Protein AF-A0A8E2DVJ4-F1 (afdb_monomer)

Organism: NCBI:txid1314670

Sequence (107 aa):
TIKELQQAVKALKAQLTIQTRESTVKIVLPEKFNSTKGKLRHFLTSIEMYLRINTRAFPTPQDN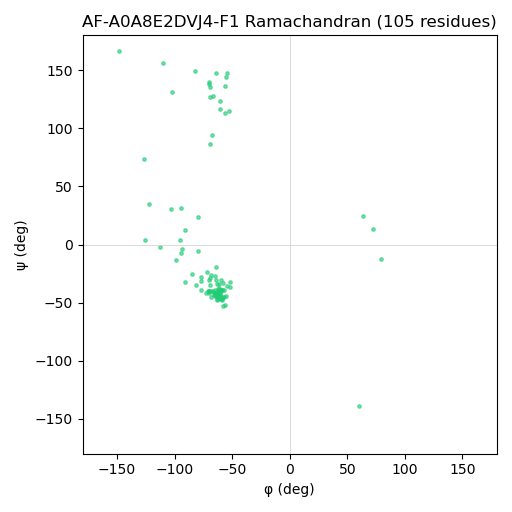IMAASMYLKGDTLKWMQPYLRDYLNNHEDGSMRPETDVIFKSY

Solvent-accessible surface area (backbone atoms only — not comparable to full-atom values): 6405 Å² total; per-residue (Å²): 108,78,67,57,56,55,50,50,54,52,51,52,53,52,52,54,56,56,66,69,62,61,79,80,72,82,73,80,76,63,73,70,42,56,78,55,83,91,45,59,67,60,46,52,54,42,44,53,53,52,50,67,74,39,36,91,82,35,79,43,74,55,44,44,54,54,57,54,51,73,34,41,32,66,66,53,29,64,67,48,45,64,44,53,52,38,45,76,74,22,63,88,79,68,70,45,53,71,73,38,44,57,71,68,62,75,120

Radius of gyration: 20.28 Å; Cα contacts (8 Å, |Δi|>4): 64; chains: 1; bounding box: 37×40×58 Å

pLDDT: mean 88.54, std 10.91, range [52.12, 97.0]

Secondary structure (DSSP, 8-state):
-HHHHHHHHHHHHHHHHHHTT-----PPPPPPBS--TT-HHHHHHHHHHHHHHTTTT--SHHHHHHHHHTTB-HHHHHHHHHHHHHHHHHTTTT---HHHHHHHH--

Mean predicted aligned error: 9.22 Å

InterPro domains:
  IPR032549 RTL1/3-8/LDOC, capsid-like domain [PF16297] (6-86)

Structure (mmCIF, N/CA/C/O backbone):
data_AF-A0A8E2DVJ4-F1
#
_entry.id   AF-A0A8E2DVJ4-F1
#
loop_
_atom_site.group_PDB
_atom_site.id
_atom_site.type_symbol
_atom_site.label_atom_id
_atom_site.label_alt_id
_atom_site.label_comp_id
_atom_site.label_asym_id
_atom_site.label_entity_id
_atom_site.label_seq_id
_atom_site.pdbx_PDB_ins_code
_atom_site.Cartn_x
_atom_site.Cartn_y
_atom_site.Cartn_z
_atom_site.occupancy
_atom_site.B_iso_or_equiv
_atom_site.auth_seq_id
_atom_site.auth_comp_id
_atom_site.auth_asym_id
_atom_site.auth_atom_id
_atom_site.pdbx_PDB_model_num
ATOM 1 N N . THR A 1 1 ? -6.648 26.496 40.969 1.00 79.75 1 THR A N 1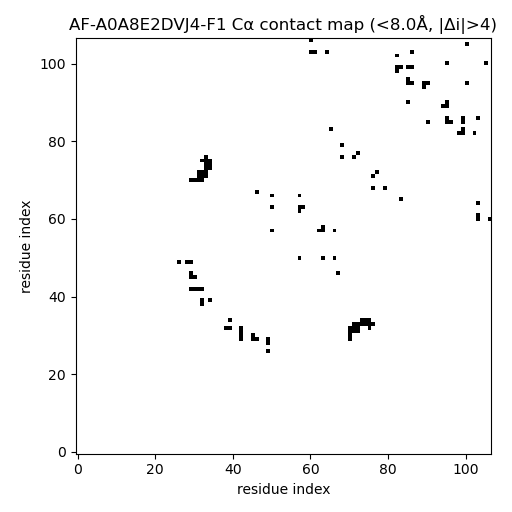
ATOM 2 C CA . THR A 1 1 ? -6.330 25.639 42.145 1.00 79.75 1 THR A CA 1
ATOM 3 C C . THR A 1 1 ? -6.108 24.197 41.704 1.00 79.75 1 THR A C 1
ATOM 5 O O . THR A 1 1 ? -6.565 23.823 40.633 1.00 79.75 1 THR A O 1
ATOM 8 N N . ILE A 1 2 ? -5.428 23.354 42.500 1.00 88.50 2 ILE A N 1
ATOM 9 C CA . ILE A 1 2 ? -5.173 21.929 42.158 1.00 88.50 2 ILE A CA 1
ATOM 10 C C . ILE A 1 2 ? -6.469 21.177 41.781 1.00 88.50 2 ILE A C 1
ATOM 12 O O . ILE A 1 2 ? -6.453 20.315 40.904 1.00 88.50 2 ILE A O 1
ATOM 16 N N . LYS A 1 3 ? -7.608 21.556 42.377 1.00 89.19 3 LYS A N 1
ATOM 17 C CA . LYS A 1 3 ? -8.932 20.998 42.061 1.00 89.19 3 LYS A CA 1
ATOM 18 C C . LYS A 1 3 ? -9.358 21.202 40.604 1.00 89.19 3 LYS A C 1
ATOM 20 O O . LYS A 1 3 ? -9.877 20.272 39.996 1.00 89.19 3 LYS A O 1
ATOM 25 N N . GLU A 1 4 ? -9.118 22.380 40.034 1.00 89.81 4 GLU A N 1
ATOM 26 C CA . GLU A 1 4 ? -9.490 22.682 38.642 1.00 89.81 4 GLU A CA 1
ATOM 27 C C . GLU A 1 4 ? -8.679 21.833 37.658 1.00 89.81 4 GLU A C 1
ATOM 29 O O . GLU A 1 4 ? -9.232 21.277 36.711 1.00 89.81 4 GLU A O 1
ATOM 34 N N . LEU A 1 5 ? -7.385 21.642 37.936 1.00 90.56 5 LEU A N 1
ATOM 35 C CA . LEU A 1 5 ? -6.511 20.776 37.139 1.00 90.56 5 LEU A CA 1
ATOM 36 C C . LEU A 1 5 ? -6.957 19.310 37.195 1.00 90.56 5 LEU A C 1
ATOM 38 O O . LEU A 1 5 ? -7.033 18.641 36.164 1.00 90.56 5 LEU A O 1
ATOM 42 N N . GLN A 1 6 ? -7.312 18.809 38.380 1.00 93.00 6 GLN A N 1
ATOM 43 C CA . GLN A 1 6 ? -7.833 17.447 38.535 1.00 93.00 6 GLN A CA 1
ATOM 44 C C . GLN A 1 6 ? -9.150 17.247 37.773 1.00 93.00 6 GLN A C 1
ATOM 46 O O . GLN A 1 6 ? -9.369 16.194 37.167 1.00 93.00 6 GLN A O 1
ATOM 51 N N . GLN A 1 7 ? -10.013 18.263 37.765 1.00 94.00 7 GLN A N 1
ATOM 52 C CA . GLN A 1 7 ? -11.285 18.224 37.053 1.00 94.00 7 GLN A CA 1
ATOM 53 C C . GLN A 1 7 ? -11.091 18.253 35.531 1.00 94.00 7 GLN A C 1
ATOM 55 O O . GLN A 1 7 ? -11.721 17.459 34.829 1.00 94.00 7 GLN A O 1
ATOM 60 N N . ALA A 1 8 ? -10.165 19.076 35.033 1.00 91.31 8 ALA A N 1
ATOM 61 C CA . ALA A 1 8 ? -9.803 19.120 33.618 1.00 91.31 8 ALA A CA 1
ATOM 62 C C . ALA A 1 8 ? -9.261 17.767 33.124 1.00 91.31 8 ALA A C 1
ATOM 64 O O . ALA A 1 8 ? -9.731 17.242 32.115 1.00 91.31 8 ALA A O 1
ATOM 65 N N . VAL A 1 9 ? -8.348 17.137 33.876 1.00 94.06 9 VAL A N 1
ATOM 66 C CA . VAL A 1 9 ? -7.802 15.811 33.528 1.00 94.06 9 VAL A CA 1
ATOM 67 C C . VAL A 1 9 ? -8.898 14.742 33.493 1.00 94.06 9 VAL A C 1
ATOM 69 O O . VAL A 1 9 ? -8.910 13.892 32.602 1.00 94.06 9 VAL A O 1
ATOM 72 N N . LYS A 1 10 ? -9.843 14.770 34.440 1.0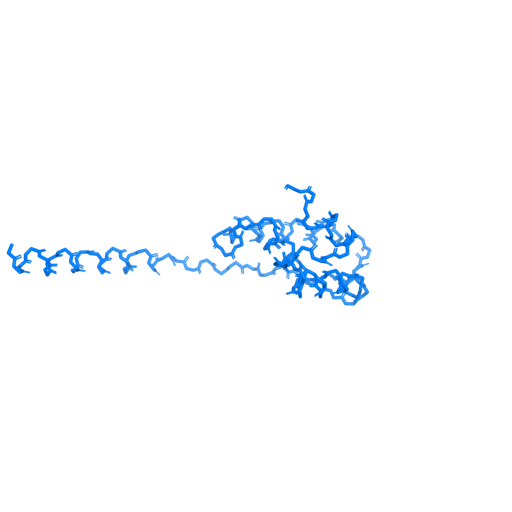0 92.81 10 LYS A N 1
ATOM 73 C CA . LYS A 1 10 ? -10.964 13.819 34.472 1.00 92.81 10 LYS A CA 1
ATOM 74 C C . LYS A 1 10 ? -11.893 13.994 33.266 1.00 92.81 10 LYS A C 1
ATOM 76 O O . LYS A 1 10 ? -12.304 12.996 32.676 1.00 92.81 10 LYS A O 1
ATOM 81 N N . ALA A 1 11 ? -12.189 15.237 32.885 1.00 89.38 11 ALA A N 1
ATOM 82 C CA . ALA A 1 11 ? -13.008 15.545 31.714 1.00 89.38 11 ALA A CA 1
ATOM 83 C C . ALA A 1 11 ? -12.333 15.095 30.407 1.00 89.38 11 ALA A C 1
ATOM 85 O O . ALA A 1 11 ? -12.970 14.435 29.587 1.00 89.38 11 ALA A O 1
ATOM 86 N N . LEU A 1 12 ? -11.030 15.352 30.260 1.00 88.75 12 LEU A N 1
ATOM 87 C CA . LEU A 1 12 ? -10.227 14.899 29.118 1.00 88.75 12 LEU A CA 1
ATOM 88 C C . LEU A 1 12 ? -10.218 13.371 28.989 1.00 88.75 12 LEU A C 1
ATOM 90 O O . LEU A 1 12 ? -10.459 12.835 27.909 1.00 88.75 12 LEU A O 1
ATOM 94 N N . LYS A 1 13 ? -10.018 12.647 30.098 1.00 87.69 13 LYS A N 1
ATOM 95 C CA . LYS A 1 13 ? -10.078 11.174 30.104 1.00 87.69 13 LYS A CA 1
ATOM 96 C C . LYS A 1 13 ? -11.456 10.645 29.700 1.00 87.69 13 LYS A C 1
ATOM 98 O O . LYS A 1 13 ? -11.541 9.662 28.964 1.00 87.69 13 LYS A O 1
ATOM 103 N N . ALA A 1 14 ? -12.532 11.289 30.152 1.00 83.75 14 ALA A N 1
ATOM 104 C CA . ALA A 1 14 ? -13.891 10.914 29.770 1.00 83.75 14 ALA A CA 1
ATOM 105 C C . ALA A 1 14 ? -14.149 11.149 28.271 1.00 83.75 14 ALA A C 1
ATOM 107 O O . ALA A 1 14 ? -14.700 10.273 27.609 1.00 83.75 14 ALA A O 1
ATOM 108 N N . GLN A 1 15 ? -13.682 12.271 27.714 1.00 79.19 15 GLN A N 1
ATOM 109 C CA . GLN A 1 15 ? -13.773 12.559 26.277 1.00 79.19 15 GLN A CA 1
ATOM 110 C C . GLN A 1 15 ? -12.978 11.556 25.427 1.00 79.19 15 GLN A C 1
ATOM 112 O O . GLN A 1 15 ? -13.510 11.039 24.446 1.00 79.19 15 GLN A O 1
ATOM 117 N N . LEU A 1 16 ? -11.760 11.195 25.845 1.00 74.44 16 LEU A N 1
ATOM 118 C CA . LEU A 1 16 ? -10.950 10.147 25.202 1.00 74.44 16 LEU A CA 1
ATOM 119 C C . LEU A 1 16 ? -11.638 8.771 25.240 1.00 74.44 16 LEU A C 1
ATOM 121 O O . LEU A 1 16 ? -11.591 8.007 24.276 1.00 74.44 16 LEU A O 1
ATOM 125 N N . THR A 1 17 ? -12.322 8.452 26.340 1.00 68.69 17 THR A N 1
ATOM 126 C CA . THR A 1 17 ? -13.061 7.184 26.482 1.00 68.69 17 THR A CA 1
ATOM 127 C C . THR A 1 17 ? -14.302 7.139 25.583 1.00 68.69 17 THR A C 1
ATOM 129 O O . THR A 1 17 ? -14.699 6.075 25.123 1.00 68.69 17 THR A O 1
ATOM 132 N N . ILE A 1 18 ? -14.927 8.287 25.313 1.00 63.44 18 ILE A N 1
ATOM 133 C CA . ILE A 1 18 ? -16.077 8.383 24.406 1.00 63.44 18 ILE A CA 1
ATOM 134 C C . ILE A 1 18 ? -15.614 8.327 22.942 1.00 63.44 18 ILE A C 1
ATOM 136 O O . ILE A 1 18 ? -16.234 7.621 22.154 1.00 63.44 18 ILE A O 1
ATOM 140 N N . GLN A 1 19 ? -14.491 8.968 22.592 1.00 59.19 19 GLN A N 1
ATOM 141 C CA . GLN A 1 19 ? -13.877 8.840 21.259 1.00 59.19 19 GLN A CA 1
ATOM 142 C C . GLN A 1 19 ? -13.447 7.406 20.929 1.00 59.19 19 GLN A C 1
ATOM 144 O O . GLN A 1 19 ? -13.539 6.985 19.783 1.00 59.19 19 GLN A O 1
ATOM 149 N N . THR A 1 20 ? -13.006 6.628 21.918 1.00 55.75 20 THR A N 1
ATOM 150 C CA . THR A 1 20 ? -12.583 5.232 21.700 1.00 55.75 20 THR A CA 1
ATOM 151 C C . THR A 1 20 ? -13.747 4.240 21.598 1.00 55.75 20 THR A C 1
ATOM 153 O O . THR A 1 20 ? -13.525 3.079 21.262 1.00 55.75 20 THR A O 1
ATOM 156 N N . ARG A 1 21 ? -14.994 4.677 21.830 1.00 52.56 21 ARG A N 1
ATOM 157 C CA . ARG A 1 21 ? -16.218 3.874 21.645 1.00 52.56 21 ARG A CA 1
ATOM 158 C C . ARG A 1 21 ? -16.868 4.082 20.274 1.00 52.56 21 ARG A C 1
ATOM 160 O O . ARG A 1 21 ? -18.086 3.972 20.149 1.00 52.56 21 ARG A O 1
ATOM 167 N N . GLU A 1 22 ? -16.083 4.365 19.238 1.00 56.62 22 GLU A N 1
ATOM 168 C CA . GLU A 1 22 ? -16.555 4.164 17.868 1.00 56.62 22 GLU A CA 1
ATOM 169 C C . GLU A 1 22 ? -16.871 2.667 17.707 1.00 56.62 22 GLU A C 1
ATOM 171 O O . GLU A 1 22 ? -16.010 1.804 17.886 1.00 56.62 22 GLU A O 1
ATOM 176 N N . SER A 1 23 ? -18.142 2.344 17.459 1.00 52.12 23 SER A N 1
ATOM 177 C CA . SER A 1 23 ? -18.578 0.988 17.147 1.00 52.12 23 SER A CA 1
ATOM 178 C C . SER A 1 23 ? -17.728 0.468 15.993 1.00 52.12 23 SER A C 1
ATOM 180 O O . SER A 1 23 ? -17.770 1.004 14.887 1.00 52.12 23 SER A O 1
ATOM 182 N N . THR A 1 24 ? -16.929 -0.567 16.252 1.00 57.66 24 THR A N 1
ATOM 183 C CA . THR A 1 24 ? -16.079 -1.183 15.236 1.00 57.66 24 THR A CA 1
ATOM 184 C C . THR A 1 24 ? -16.969 -1.911 14.237 1.00 57.66 24 THR A C 1
ATOM 186 O O . THR A 1 24 ? -17.271 -3.098 14.361 1.00 57.66 24 THR A O 1
ATOM 189 N N . VAL A 1 25 ? -17.438 -1.177 13.229 1.00 63.31 25 VAL A N 1
ATOM 190 C CA . VAL A 1 25 ? -17.999 -1.776 12.025 1.00 63.31 25 VAL A CA 1
ATOM 191 C C . VAL A 1 25 ? -16.907 -2.688 11.478 1.00 63.31 25 VAL A C 1
ATOM 193 O O . VAL A 1 25 ? -15.831 -2.224 11.105 1.00 63.31 25 VAL A O 1
ATOM 196 N N . LYS A 1 26 ? -17.145 -4.003 11.496 1.00 65.75 26 LYS A N 1
ATOM 197 C CA . LYS A 1 26 ? -16.225 -4.972 10.899 1.00 65.75 26 LYS A CA 1
ATOM 198 C C . LYS A 1 26 ? -16.245 -4.760 9.392 1.00 65.75 26 LYS A C 1
ATOM 200 O O . LYS A 1 26 ? -17.118 -5.273 8.698 1.00 65.75 26 LYS A O 1
ATOM 205 N N . ILE A 1 27 ? -15.302 -3.968 8.902 1.00 72.56 27 ILE A N 1
ATOM 206 C CA . ILE A 1 27 ? -15.101 -3.761 7.473 1.00 72.56 27 ILE A CA 1
ATOM 207 C C . ILE A 1 27 ? -14.563 -5.071 6.901 1.00 72.56 27 ILE A C 1
ATOM 209 O O . ILE A 1 27 ? -13.589 -5.631 7.406 1.00 72.56 27 ILE A O 1
ATOM 213 N N . VAL A 1 28 ? -15.221 -5.578 5.861 1.00 79.62 28 VAL A N 1
ATOM 214 C CA . VAL A 1 28 ? -14.751 -6.762 5.142 1.00 79.62 28 VAL A CA 1
ATOM 215 C C . VAL A 1 28 ? -13.449 -6.404 4.431 1.00 79.62 28 VAL A C 1
ATOM 217 O O . VAL A 1 28 ? -13.381 -5.408 3.711 1.00 79.62 28 VAL A O 1
ATOM 220 N N . LEU A 1 29 ? -12.413 -7.213 4.646 1.00 87.69 29 LEU A N 1
ATOM 221 C CA . LEU A 1 29 ? -11.127 -7.027 3.984 1.00 87.69 29 LEU A CA 1
ATOM 222 C C . LEU A 1 29 ? -11.243 -7.360 2.483 1.00 87.69 29 LEU A C 1
ATOM 224 O O . LEU A 1 29 ? -11.898 -8.348 2.136 1.00 87.69 29 LEU A O 1
ATOM 228 N N . PRO A 1 30 ? -10.592 -6.585 1.597 1.00 91.12 30 PRO A N 1
ATOM 229 C CA . PRO A 1 30 ? -10.510 -6.887 0.170 1.00 91.12 30 PRO A CA 1
ATOM 230 C C . PRO A 1 30 ? -9.951 -8.286 -0.137 1.00 91.12 30 PRO A C 1
ATOM 232 O O . PRO A 1 30 ? -9.072 -8.803 0.560 1.00 91.12 30 PRO A O 1
ATOM 235 N N . GLU A 1 31 ? -10.421 -8.895 -1.230 1.00 91.75 31 GLU A N 1
ATOM 236 C CA . GLU A 1 31 ? -9.859 -10.153 -1.735 1.00 91.75 31 GLU A CA 1
ATOM 237 C C . GLU A 1 31 ? -8.457 -9.910 -2.321 1.00 91.75 31 GLU A C 1
ATOM 239 O O . GLU A 1 31 ? -8.227 -8.946 -3.052 1.00 91.75 31 GLU A O 1
ATOM 244 N N . LYS A 1 32 ? -7.508 -10.819 -2.053 1.00 94.25 32 LYS A N 1
ATOM 245 C CA . LYS A 1 32 ? -6.170 -10.736 -2.655 1.00 94.25 32 LYS A CA 1
ATOM 246 C C . LYS A 1 32 ? -6.196 -11.014 -4.162 1.00 94.25 32 LYS A C 1
ATOM 248 O O . LYS 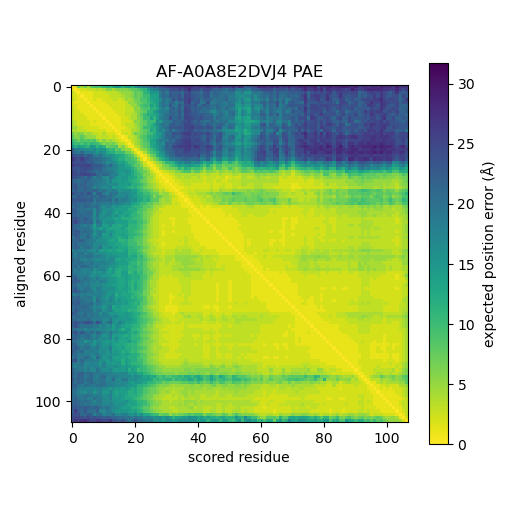A 1 32 ? -6.724 -12.044 -4.589 1.00 94.25 32 LYS A O 1
ATOM 253 N N . PHE A 1 33 ? -5.493 -10.202 -4.947 1.00 95.00 33 PHE A N 1
ATOM 254 C CA . PHE A 1 33 ? -5.440 -10.265 -6.409 1.00 95.00 33 PHE A CA 1
ATOM 255 C C . PHE A 1 33 ? -4.154 -10.914 -6.950 1.00 95.00 33 PHE A C 1
ATOM 257 O O . PHE A 1 33 ? -3.052 -10.563 -6.546 1.00 95.00 33 PHE A O 1
ATOM 264 N N . ASN A 1 34 ? -4.303 -11.869 -7.876 1.00 92.25 34 ASN A N 1
ATOM 265 C CA . ASN A 1 34 ? -3.230 -12.622 -8.558 1.00 92.25 34 ASN A CA 1
ATOM 266 C C . ASN A 1 34 ? -3.282 -12.486 -10.093 1.00 92.25 34 ASN A C 1
ATOM 268 O O . ASN A 1 34 ? -3.056 -13.471 -10.794 1.00 92.25 34 ASN A O 1
ATOM 272 N N . SER A 1 35 ? -3.669 -11.332 -10.639 1.00 88.94 35 SER A N 1
ATOM 273 C CA . SER A 1 35 ? -3.857 -11.168 -12.094 1.00 88.94 35 SER A CA 1
ATOM 274 C C . SER A 1 35 ? -4.967 -12.042 -12.709 1.00 88.94 35 SER A C 1
ATOM 276 O O . SER A 1 35 ? -4.952 -12.309 -13.911 1.00 88.94 35 SER A O 1
ATOM 278 N N . THR A 1 36 ? -5.966 -12.478 -11.927 1.00 90.88 36 THR A N 1
ATOM 279 C CA . THR A 1 36 ? -7.108 -13.229 -12.484 1.00 90.88 36 THR A CA 1
ATOM 280 C C . THR A 1 36 ? -7.859 -12.377 -13.515 1.00 90.88 36 THR A C 1
ATOM 282 O O . THR A 1 36 ? -8.348 -11.284 -13.202 1.00 90.88 36 THR A O 1
ATOM 285 N N . LYS A 1 37 ? -7.986 -12.893 -14.746 1.00 87.44 37 LYS A N 1
ATOM 286 C CA . LYS A 1 37 ? -8.704 -12.229 -15.847 1.00 87.44 37 LYS A CA 1
ATOM 287 C C . LYS A 1 37 ? -10.147 -11.909 -15.440 1.00 87.44 37 LYS A C 1
ATOM 289 O O . LYS A 1 37 ? -10.819 -12.720 -14.812 1.00 87.44 37 LYS A O 1
ATOM 294 N N . GLY A 1 38 ? -10.610 -10.706 -15.776 1.00 92.06 38 GLY A N 1
ATOM 295 C CA . GLY A 1 38 ? -11.962 -10.229 -15.456 1.00 92.06 38 GLY A CA 1
ATOM 296 C C . GLY A 1 38 ? -12.171 -9.733 -14.018 1.00 92.06 38 GLY A C 1
ATOM 297 O O . GLY A 1 38 ? -13.158 -9.050 -13.767 1.00 92.06 38 GLY A O 1
ATOM 298 N N . LYS A 1 39 ? -11.243 -9.986 -13.080 1.00 92.62 39 LYS A N 1
ATOM 299 C CA . LYS A 1 39 ? -11.391 -9.570 -11.670 1.00 92.62 39 LYS A CA 1
ATOM 300 C C . LYS A 1 39 ? -10.736 -8.230 -11.310 1.00 92.62 39 LYS A C 1
ATOM 302 O O . LYS A 1 39 ? -10.957 -7.736 -10.209 1.00 92.62 39 LYS A O 1
ATOM 307 N N . LEU A 1 40 ? -9.965 -7.619 -12.215 1.00 93.00 40 LEU A N 1
ATOM 308 C CA . LEU A 1 40 ? -9.197 -6.400 -11.914 1.00 93.00 40 LEU A CA 1
ATOM 309 C C . LEU A 1 40 ? -10.083 -5.235 -11.448 1.00 93.00 40 LEU A C 1
ATOM 311 O O . LEU A 1 40 ? -9.793 -4.615 -10.432 1.00 93.00 40 LEU A O 1
ATOM 315 N N . ARG A 1 41 ? -11.186 -4.958 -12.156 1.00 94.56 41 ARG A N 1
ATOM 316 C CA . ARG A 1 41 ? -12.097 -3.859 -11.795 1.00 94.56 41 ARG A CA 1
ATOM 317 C C . ARG A 1 41 ? -12.692 -4.060 -10.401 1.00 94.56 41 ARG A C 1
ATOM 319 O O . ARG A 1 41 ? -12.694 -3.133 -9.605 1.00 94.56 41 ARG A O 1
ATOM 326 N N . HIS A 1 42 ? -13.149 -5.278 -10.110 1.00 93.94 42 HIS A N 1
ATOM 327 C CA . HIS A 1 42 ? -13.689 -5.634 -8.799 1.00 93.94 42 HIS A CA 1
ATOM 328 C C . HIS A 1 42 ? -12.653 -5.425 -7.687 1.00 93.94 42 HIS A C 1
ATOM 330 O O . HIS A 1 42 ? -12.956 -4.796 -6.675 1.00 93.94 42 HIS A O 1
ATOM 336 N N . PHE A 1 43 ? -11.419 -5.888 -7.909 1.00 94.25 43 PHE A N 1
ATOM 337 C CA . PHE A 1 43 ? -10.313 -5.682 -6.979 1.00 94.25 43 PHE A CA 1
ATOM 338 C C . PHE A 1 43 ? -10.077 -4.192 -6.694 1.00 94.25 43 PHE A C 1
ATOM 340 O O . PHE A 1 43 ? -10.111 -3.789 -5.533 1.00 94.25 43 PHE A O 1
ATOM 347 N N . LEU A 1 44 ? -9.926 -3.363 -7.733 1.00 94.75 44 LEU A N 1
ATOM 348 C CA . LEU A 1 44 ? -9.673 -1.927 -7.573 1.00 94.75 44 LEU A CA 1
ATOM 349 C C . LEU A 1 44 ? -10.793 -1.222 -6.799 1.00 94.75 44 LEU A C 1
ATOM 351 O O . LEU A 1 44 ? -10.504 -0.487 -5.859 1.00 94.75 44 LEU A O 1
ATOM 355 N N . THR A 1 45 ? -12.061 -1.504 -7.120 1.00 95.50 45 THR A N 1
ATOM 356 C CA . THR A 1 45 ? -13.205 -0.942 -6.383 1.00 95.50 45 THR A CA 1
ATOM 357 C C . THR A 1 45 ? -13.187 -1.351 -4.909 1.00 95.50 45 THR A C 1
ATOM 359 O O . THR A 1 45 ? -13.422 -0.517 -4.036 1.00 95.50 45 THR A O 1
ATOM 362 N N . SER A 1 46 ? -12.876 -2.616 -4.608 1.00 94.38 46 SER A N 1
ATOM 363 C CA . SER A 1 46 ? -12.817 -3.093 -3.221 1.00 94.38 46 SER A CA 1
ATOM 364 C C . SER A 1 46 ? -11.699 -2.424 -2.412 1.00 94.38 46 SER A C 1
ATOM 366 O O . SER A 1 46 ? -11.914 -2.049 -1.259 1.00 94.38 46 SER A O 1
ATOM 368 N N . ILE A 1 47 ? -10.530 -2.208 -3.026 1.00 95.50 47 ILE A N 1
ATOM 369 C CA . ILE A 1 47 ? -9.398 -1.520 -2.398 1.00 95.50 47 ILE A CA 1
ATOM 370 C C . ILE A 1 47 ? -9.724 -0.047 -2.178 1.00 95.50 47 ILE A C 1
ATOM 372 O O . ILE A 1 47 ? -9.515 0.460 -1.081 1.00 95.50 47 ILE A O 1
ATOM 376 N N . GLU A 1 48 ? -10.293 0.632 -3.173 1.00 94.38 48 GLU A N 1
ATOM 377 C CA . GLU A 1 48 ? -10.679 2.037 -3.051 1.00 94.38 48 GLU A CA 1
ATOM 378 C C . GLU A 1 48 ? -11.669 2.256 -1.899 1.00 94.38 48 GLU A C 1
ATOM 380 O O . GLU A 1 48 ? -11.481 3.159 -1.082 1.00 94.38 48 GLU A O 1
ATOM 385 N N . MET A 1 49 ? -12.692 1.403 -1.783 1.00 93.44 49 MET A N 1
ATOM 386 C CA . MET A 1 49 ? -13.626 1.452 -0.657 1.00 93.44 49 MET A CA 1
ATOM 387 C C . MET A 1 49 ? -12.913 1.236 0.679 1.00 93.44 49 MET A C 1
ATOM 389 O O . MET A 1 49 ? -13.134 1.996 1.621 1.00 93.44 49 MET A O 1
ATOM 393 N N . TYR A 1 50 ? -12.043 0.227 0.763 1.00 93.06 50 TYR A N 1
ATOM 394 C CA . TYR A 1 50 ? -11.291 -0.064 1.979 1.00 93.06 50 TYR A CA 1
ATOM 395 C C . TYR A 1 50 ? -10.426 1.127 2.415 1.00 93.06 50 TYR A C 1
ATOM 397 O O . TYR A 1 50 ? -10.481 1.521 3.579 1.00 93.06 50 TYR A O 1
ATOM 405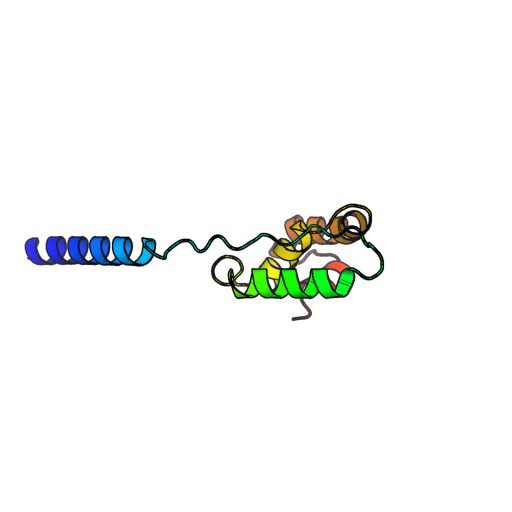 N N . LEU A 1 51 ? -9.686 1.747 1.494 1.00 92.81 51 LEU A N 1
ATOM 406 C CA . LEU A 1 51 ? -8.836 2.902 1.793 1.00 92.81 51 LEU A CA 1
ATOM 407 C C . LEU A 1 51 ? -9.660 4.121 2.230 1.00 92.81 51 LEU A C 1
ATOM 409 O O . LEU A 1 51 ? -9.322 4.764 3.220 1.00 92.81 51 LEU A O 1
ATOM 413 N N . ARG A 1 52 ? -10.792 4.394 1.565 1.00 91.31 52 ARG A N 1
ATOM 414 C CA . ARG A 1 52 ? -11.690 5.510 1.920 1.00 91.31 52 ARG A CA 1
ATOM 415 C C . ARG A 1 52 ? -12.306 5.374 3.309 1.00 91.31 52 ARG A C 1
ATOM 417 O O . ARG A 1 52 ? -12.529 6.383 3.973 1.00 91.31 52 ARG A O 1
ATOM 424 N N . ILE A 1 53 ? -12.590 4.152 3.751 1.00 89.88 53 ILE A N 1
ATOM 425 C CA . ILE A 1 53 ? -13.117 3.921 5.101 1.00 89.88 53 ILE A CA 1
ATOM 426 C C . ILE A 1 53 ? -11.993 4.025 6.147 1.00 89.88 53 ILE A C 1
ATOM 428 O O . ILE A 1 53 ? -12.230 4.473 7.266 1.00 89.88 53 ILE A O 1
ATOM 432 N N . ASN A 1 54 ? -10.761 3.662 5.783 1.00 90.06 54 ASN A N 1
ATOM 433 C CA . ASN A 1 54 ? -9.610 3.612 6.687 1.00 90.06 54 ASN A CA 1
ATOM 434 C C . ASN A 1 54 ? -8.6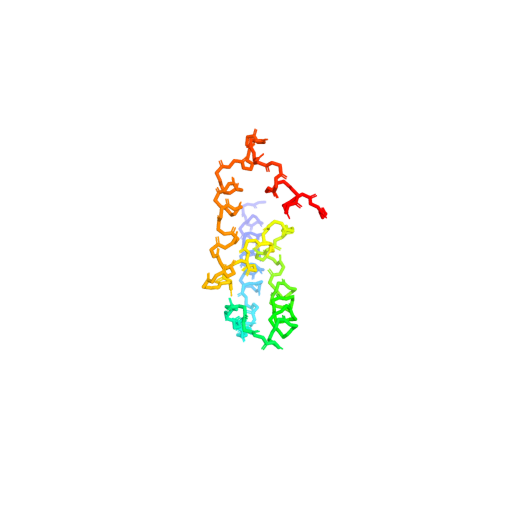43 4.800 6.511 1.00 90.06 54 ASN A C 1
ATOM 436 O O . ASN A 1 54 ? -7.452 4.667 6.775 1.00 90.06 54 ASN A O 1
ATOM 440 N N . THR A 1 55 ? -9.132 5.979 6.116 1.00 89.12 55 THR A N 1
ATOM 441 C CA . THR A 1 55 ? -8.294 7.174 5.863 1.00 89.12 55 THR A CA 1
ATOM 442 C C . THR A 1 55 ? -7.466 7.610 7.068 1.00 89.12 55 THR A C 1
ATOM 444 O O . THR A 1 55 ? -6.343 8.072 6.906 1.00 89.12 55 THR A O 1
ATOM 447 N N . ARG A 1 56 ? -7.975 7.421 8.294 1.00 89.38 56 ARG A N 1
ATOM 448 C CA . ARG A 1 56 ? -7.197 7.681 9.519 1.00 89.38 56 ARG A CA 1
ATOM 449 C C . ARG A 1 56 ? -5.979 6.760 9.655 1.00 89.38 56 ARG A C 1
ATOM 451 O O . ARG A 1 56 ? -4.995 7.166 10.258 1.00 89.38 56 ARG A O 1
ATOM 458 N N . ALA A 1 57 ? -6.059 5.533 9.137 1.00 87.88 57 ALA A N 1
ATOM 459 C CA . ALA A 1 57 ? -4.960 4.570 9.163 1.00 87.88 57 ALA A CA 1
ATOM 460 C C . ALA A 1 57 ? -3.983 4.759 7.991 1.00 87.88 57 ALA A C 1
ATOM 462 O O . ALA A 1 57 ? -2.818 4.398 8.121 1.00 87.88 57 ALA A O 1
ATOM 463 N N . PHE A 1 58 ? -4.447 5.329 6.874 1.00 92.19 58 PHE A N 1
ATOM 464 C CA . PHE A 1 58 ? -3.660 5.565 5.659 1.00 92.19 58 PHE A CA 1
ATOM 465 C C . PHE A 1 58 ? -3.760 7.043 5.239 1.00 92.19 58 PHE A C 1
ATOM 467 O O . PHE A 1 58 ? -4.497 7.376 4.306 1.00 92.19 58 PHE A O 1
ATOM 474 N N . PRO A 1 59 ? -3.088 7.955 5.966 1.00 91.06 59 PRO A N 1
ATOM 475 C CA . PRO A 1 59 ? -3.251 9.393 5.767 1.00 91.06 59 PRO A CA 1
ATOM 476 C C . PRO A 1 59 ? -2.616 9.917 4.475 1.00 91.06 59 PRO A C 1
ATOM 478 O O . PRO A 1 59 ? -3.036 10.968 3.990 1.00 91.06 59 PRO A O 1
ATOM 481 N N . THR A 1 60 ? -1.621 9.225 3.912 1.00 93.38 60 THR A N 1
ATOM 482 C CA . THR A 1 60 ? -0.898 9.689 2.718 1.00 93.38 60 THR A CA 1
ATOM 483 C C . THR A 1 60 ? -1.199 8.848 1.468 1.00 93.38 60 THR A C 1
ATOM 485 O O . THR A 1 60 ? -1.564 7.671 1.568 1.00 93.38 60 THR A O 1
ATOM 488 N N . PRO A 1 61 ? -1.021 9.404 0.251 1.00 93.50 61 PRO A N 1
ATOM 489 C CA . PRO A 1 61 ? -1.064 8.619 -0.985 1.00 93.50 61 PRO A CA 1
ATOM 490 C C . PRO A 1 61 ? -0.097 7.426 -0.974 1.00 93.50 61 PRO A C 1
ATOM 492 O O . PRO A 1 61 ? -0.427 6.353 -1.474 1.00 93.50 61 PRO A O 1
ATOM 495 N N . GLN A 1 62 ? 1.072 7.581 -0.358 1.00 94.50 62 GLN A N 1
ATOM 496 C CA . GLN A 1 62 ? 2.071 6.526 -0.235 1.00 94.50 62 GLN A CA 1
ATOM 497 C C . GLN A 1 62 ? 1.586 5.400 0.687 1.00 94.50 62 GLN A C 1
ATOM 499 O O . GLN A 1 62 ? 1.736 4.226 0.341 1.00 94.50 62 GLN A O 1
ATOM 504 N N . ASP A 1 63 ? 0.913 5.732 1.794 1.00 94.44 63 ASP A N 1
ATOM 505 C CA . ASP A 1 63 ? 0.262 4.739 2.662 1.00 94.44 63 ASP A CA 1
ATOM 506 C C . ASP A 1 63 ? -0.801 3.945 1.905 1.00 94.44 63 ASP A C 1
ATOM 508 O O . ASP A 1 63 ? -0.887 2.725 2.048 1.00 94.44 63 ASP A O 1
ATOM 512 N N . ASN A 1 64 ? -1.565 4.611 1.036 1.00 94.50 64 ASN A N 1
ATOM 513 C CA . ASN A 1 64 ? -2.550 3.958 0.179 1.00 94.50 64 ASN A CA 1
ATOM 514 C C . ASN A 1 64 ? -1.899 2.975 -0.806 1.00 94.50 64 ASN A C 1
ATOM 516 O O . ASN A 1 64 ? -2.388 1.853 -0.960 1.00 94.50 64 ASN A O 1
ATOM 520 N N . ILE A 1 65 ? -0.784 3.358 -1.441 1.00 94.88 65 ILE A N 1
ATOM 521 C CA . ILE A 1 65 ? -0.021 2.483 -2.347 1.00 94.88 65 ILE A CA 1
ATOM 522 C C . ILE A 1 65 ? 0.505 1.257 -1.589 1.00 94.88 65 ILE A C 1
ATOM 524 O O . ILE A 1 65 ? 0.360 0.122 -2.061 1.00 94.88 65 ILE A O 1
ATOM 528 N N . MET A 1 66 ? 1.077 1.456 -0.399 1.00 94.94 66 MET A N 1
ATOM 529 C CA . MET A 1 66 ? 1.580 0.364 0.439 1.00 94.94 66 MET A CA 1
ATOM 530 C C . MET A 1 66 ? 0.450 -0.568 0.887 1.00 94.94 66 MET A C 1
ATOM 532 O O . MET A 1 66 ? 0.558 -1.787 0.733 1.00 94.94 66 MET A O 1
ATOM 536 N N . ALA A 1 67 ? -0.658 -0.012 1.377 1.00 94.56 67 ALA A N 1
ATOM 537 C CA . ALA A 1 67 ? -1.815 -0.773 1.830 1.00 94.56 67 ALA A CA 1
ATOM 538 C C . ALA A 1 67 ? -2.450 -1.581 0.690 1.00 94.56 67 ALA A C 1
ATOM 540 O O . ALA A 1 67 ? -2.698 -2.776 0.853 1.00 94.56 67 ALA A O 1
ATOM 541 N N . ALA A 1 68 ? -2.646 -0.980 -0.488 1.00 95.25 68 ALA A N 1
ATOM 542 C CA . ALA A 1 68 ? -3.143 -1.680 -1.673 1.00 95.25 68 ALA A CA 1
ATOM 543 C C . ALA A 1 68 ? -2.221 -2.841 -2.081 1.00 95.25 68 ALA A C 1
ATOM 545 O O . ALA A 1 68 ? -2.688 -3.932 -2.425 1.00 95.25 68 ALA A O 1
ATOM 546 N N . SER A 1 69 ? -0.907 -2.635 -1.975 1.00 95.75 69 SER A N 1
ATOM 547 C CA . SER A 1 69 ? 0.097 -3.638 -2.328 1.00 95.75 69 SER A CA 1
ATOM 548 C C . SER A 1 69 ? 0.055 -4.887 -1.441 1.00 95.75 69 SER A C 1
ATOM 550 O O . SER A 1 69 ? 0.371 -5.979 -1.915 1.00 95.75 69 SER A O 1
ATOM 552 N N . MET A 1 70 ? -0.405 -4.776 -0.187 1.00 94.56 70 MET A N 1
ATOM 553 C CA . MET A 1 70 ? -0.587 -5.929 0.715 1.00 94.56 70 MET A CA 1
ATOM 554 C C . MET A 1 70 ? -1.652 -6.923 0.223 1.00 94.56 70 MET A C 1
ATOM 556 O O . MET A 1 70 ? -1.661 -8.091 0.631 1.00 94.56 70 MET A O 1
ATOM 560 N N . TYR A 1 71 ? -2.537 -6.479 -0.672 1.00 95.94 71 TYR A N 1
ATOM 561 C CA . TYR A 1 71 ? -3.567 -7.313 -1.285 1.00 95.94 71 TYR A CA 1
ATOM 562 C C . TYR A 1 71 ? -3.148 -7.890 -2.640 1.00 95.94 71 TYR A C 1
ATOM 564 O O . TYR A 1 71 ? -3.926 -8.605 -3.268 1.00 95.94 71 TYR A O 1
ATOM 572 N N . LEU A 1 72 ? -1.915 -7.659 -3.088 1.00 96.38 72 LEU A N 1
ATOM 573 C CA . LEU A 1 72 ? -1.356 -8.350 -4.246 1.00 96.38 72 LEU A CA 1
ATOM 574 C C . LEU A 1 72 ? -0.813 -9.726 -3.839 1.00 96.38 72 LEU A C 1
ATOM 576 O O . LEU A 1 72 ? -0.344 -9.945 -2.721 1.00 96.38 72 LEU A O 1
ATOM 580 N N . LYS A 1 73 ? -0.861 -10.687 -4.761 1.00 95.88 73 LYS A N 1
ATOM 581 C CA . LYS A 1 73 ? -0.251 -12.016 -4.617 1.00 95.88 73 LYS A CA 1
ATOM 582 C C . LYS A 1 73 ? 0.213 -12.539 -5.979 1.00 95.88 73 LYS A C 1
ATOM 584 O O . LYS A 1 73 ? -0.168 -12.016 -7.022 1.00 95.88 73 LYS A O 1
ATOM 589 N N . GLY A 1 74 ? 1.023 -13.596 -5.974 1.00 94.31 74 GLY A N 1
ATOM 590 C CA . GLY A 1 74 ? 1.523 -14.207 -7.209 1.00 94.31 74 GLY A CA 1
ATOM 591 C C . GLY A 1 74 ? 2.347 -13.225 -8.043 1.00 94.31 74 GLY A C 1
ATOM 592 O O . GLY A 1 74 ? 3.136 -12.454 -7.498 1.00 94.31 74 GLY A O 1
ATOM 593 N N . ASP A 1 75 ? 2.159 -13.245 -9.360 1.00 93.12 75 ASP A N 1
ATOM 594 C CA . ASP A 1 75 ? 3.006 -12.481 -10.280 1.00 93.12 75 ASP A CA 1
ATOM 595 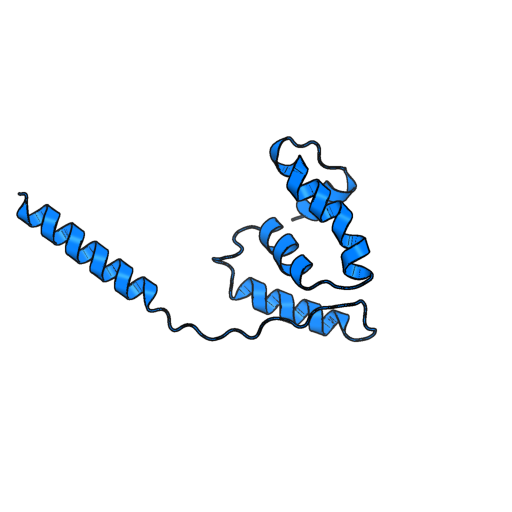C C . ASP A 1 75 ? 2.801 -10.966 -10.181 1.00 93.12 75 ASP A C 1
ATOM 597 O O . ASP A 1 75 ? 3.759 -10.216 -10.351 1.00 93.12 75 ASP A O 1
ATOM 601 N N . THR A 1 76 ? 1.605 -10.501 -9.800 1.00 93.06 76 THR A N 1
ATOM 602 C CA . THR A 1 76 ? 1.374 -9.069 -9.549 1.00 93.06 76 THR A CA 1
ATOM 603 C C . THR A 1 76 ? 2.220 -8.568 -8.380 1.00 93.06 76 THR A C 1
ATOM 605 O O . THR A 1 76 ? 2.803 -7.490 -8.451 1.00 93.06 76 THR A O 1
ATOM 608 N N . LEU A 1 77 ? 2.330 -9.363 -7.308 1.00 96.06 77 LEU A N 1
ATOM 609 C CA . LEU A 1 77 ? 3.173 -9.007 -6.166 1.00 96.06 77 LEU A CA 1
ATOM 610 C C . LEU A 1 77 ? 4.658 -9.082 -6.524 1.00 96.06 77 LEU A C 1
ATOM 612 O O . LEU A 1 77 ? 5.409 -8.203 -6.118 1.00 96.06 77 LEU A O 1
ATOM 616 N N . LYS A 1 78 ? 5.086 -10.091 -7.295 1.00 96.19 78 LYS A N 1
ATOM 617 C CA . LYS A 1 78 ? 6.480 -10.177 -7.767 1.00 96.19 78 LYS A CA 1
ATOM 618 C C . LYS A 1 78 ? 6.875 -8.947 -8.581 1.00 96.19 78 LYS A C 1
ATOM 620 O O . LYS A 1 78 ? 7.986 -8.460 -8.420 1.00 96.19 78 LYS A O 1
ATOM 625 N N . TRP A 1 79 ? 5.965 -8.443 -9.414 1.00 94.75 79 TRP A N 1
ATOM 626 C CA . TRP A 1 79 ? 6.177 -7.208 -10.164 1.00 94.75 79 TRP A CA 1
ATOM 627 C C . TRP A 1 79 ? 6.279 -5.983 -9.244 1.00 94.75 79 TRP A C 1
ATOM 629 O O . TRP A 1 79 ? 7.181 -5.175 -9.423 1.00 94.75 79 TRP A O 1
ATOM 639 N N . MET A 1 80 ? 5.413 -5.862 -8.232 1.00 96.12 80 MET A N 1
ATOM 640 C CA . MET A 1 80 ? 5.389 -4.691 -7.344 1.00 96.12 80 MET A CA 1
ATOM 641 C C . MET A 1 80 ? 6.511 -4.690 -6.281 1.00 96.12 80 MET A C 1
ATOM 643 O O . MET A 1 80 ? 6.961 -3.637 -5.829 1.00 96.12 80 MET A O 1
ATOM 647 N N . GLN A 1 81 ? 6.982 -5.871 -5.869 1.00 96.38 81 GLN A N 1
ATOM 648 C CA . GLN A 1 81 ? 7.910 -6.043 -4.746 1.00 96.38 81 GLN A CA 1
ATOM 649 C C . GLN A 1 81 ? 9.210 -5.222 -4.854 1.00 96.38 81 GLN A C 1
ATOM 651 O O . GLN A 1 81 ? 9.589 -4.638 -3.836 1.00 96.38 81 GLN A O 1
ATOM 656 N N . PRO A 1 82 ? 9.905 -5.137 -6.007 1.00 97.00 82 PRO A N 1
ATOM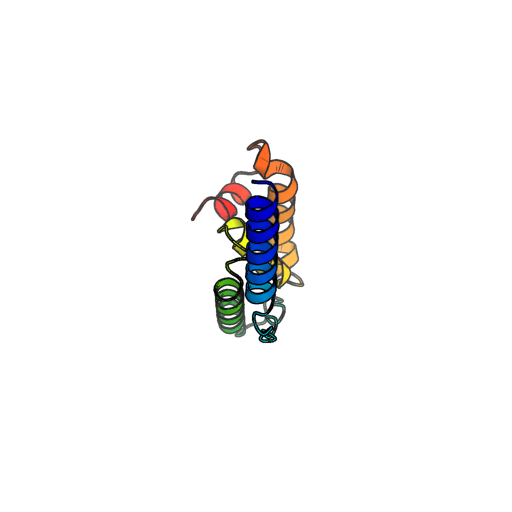 657 C CA . PRO A 1 82 ? 11.130 -4.349 -6.112 1.00 97.00 82 PRO A CA 1
ATOM 658 C C . PRO A 1 82 ? 10.907 -2.867 -5.799 1.00 97.00 82 PRO A C 1
ATOM 660 O O . PRO A 1 82 ? 11.734 -2.264 -5.126 1.00 97.00 82 PRO A O 1
ATOM 663 N N . TYR A 1 83 ? 9.784 -2.292 -6.236 1.00 96.75 83 TYR A N 1
ATOM 664 C CA . TYR A 1 83 ? 9.443 -0.890 -5.973 1.00 96.75 83 TYR A CA 1
ATOM 665 C C . TYR A 1 83 ? 9.100 -0.659 -4.501 1.00 96.75 83 TYR A C 1
ATOM 667 O O . TYR A 1 83 ? 9.547 0.317 -3.915 1.00 96.75 83 TYR A O 1
ATOM 675 N N . LEU A 1 84 ? 8.376 -1.594 -3.871 1.00 96.31 84 LEU A N 1
ATOM 676 C CA . LEU A 1 84 ? 8.102 -1.530 -2.430 1.00 96.31 84 LEU A CA 1
ATOM 677 C C . LEU A 1 84 ? 9.387 -1.585 -1.607 1.00 96.31 84 LEU A C 1
ATOM 679 O O . LEU A 1 84 ? 9.532 -0.839 -0.649 1.00 96.31 84 LEU A O 1
ATOM 683 N N . ARG A 1 85 ? 10.312 -2.484 -1.959 1.00 96.50 85 ARG A N 1
ATOM 684 C CA . ARG A 1 85 ? 11.591 -2.623 -1.251 1.00 96.50 85 ARG A CA 1
ATOM 685 C C . ARG A 1 85 ? 12.438 -1.368 -1.375 1.00 96.50 85 ARG A C 1
ATOM 687 O O . ARG A 1 85 ? 12.996 -0.927 -0.381 1.00 96.50 85 ARG A O 1
ATOM 694 N N . ASP A 1 86 ? 12.506 -0.817 -2.577 1.00 96.56 86 ASP A N 1
ATOM 695 C CA . ASP A 1 86 ? 13.230 0.416 -2.851 1.00 96.56 86 ASP A CA 1
ATOM 696 C C . ASP A 1 86 ? 12.628 1.600 -2.083 1.00 96.56 86 ASP A C 1
ATOM 698 O O . ASP A 1 86 ? 13.347 2.285 -1.368 1.00 96.56 86 ASP A O 1
ATOM 702 N N . TYR A 1 87 ? 11.300 1.763 -2.112 1.00 95.75 87 TYR A N 1
ATOM 703 C CA . TYR A 1 87 ? 10.615 2.790 -1.325 1.00 95.75 87 TYR A CA 1
ATOM 704 C C . TYR A 1 87 ? 10.903 2.641 0.174 1.00 95.75 87 TYR A C 1
ATOM 706 O O . TYR A 1 87 ? 11.385 3.570 0.812 1.00 95.75 87 TYR A O 1
ATOM 714 N N . LEU A 1 88 ? 10.687 1.452 0.744 1.00 94.19 88 LEU A N 1
ATOM 715 C CA . LEU A 1 88 ? 10.876 1.222 2.180 1.00 94.19 88 LEU A CA 1
ATOM 716 C C . LEU A 1 88 ? 1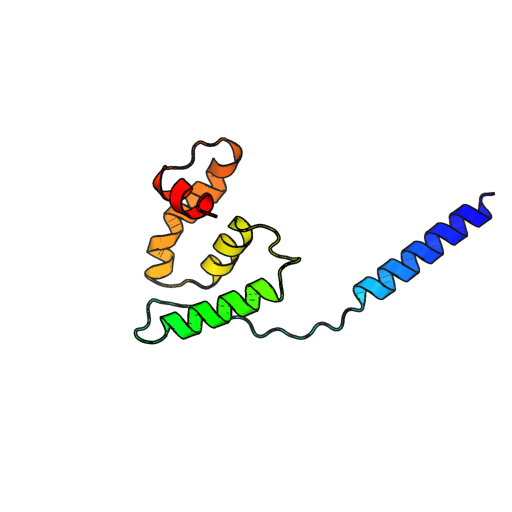2.308 1.490 2.658 1.00 94.19 88 LEU A C 1
ATOM 718 O O . LEU A 1 88 ? 12.482 1.890 3.804 1.00 94.19 88 LEU A O 1
ATOM 722 N N . ASN A 1 89 ? 13.309 1.281 1.804 1.00 95.81 89 ASN A N 1
ATOM 723 C CA . ASN A 1 89 ? 14.710 1.459 2.172 1.00 95.81 89 ASN A CA 1
ATOM 724 C C . ASN A 1 89 ? 15.237 2.876 1.897 1.00 95.81 89 ASN A C 1
ATOM 726 O O . ASN A 1 89 ? 16.095 3.336 2.639 1.00 95.81 89 ASN A O 1
ATOM 730 N N . ASN A 1 90 ? 14.737 3.546 0.852 1.00 94.69 90 ASN A N 1
ATOM 731 C CA . ASN A 1 90 ? 15.401 4.712 0.251 1.00 94.69 90 ASN A CA 1
ATOM 732 C C . ASN A 1 90 ? 14.502 5.968 0.171 1.00 94.69 90 ASN A C 1
ATOM 734 O O . ASN A 1 90 ? 14.883 6.983 -0.411 1.00 94.69 90 ASN A O 1
ATOM 738 N N . HIS A 1 91 ? 13.271 5.932 0.698 1.00 91.38 91 HIS A N 1
ATOM 739 C CA . HIS A 1 91 ? 12.362 7.086 0.608 1.00 91.38 91 HIS A CA 1
ATOM 740 C C . HIS A 1 91 ? 12.807 8.298 1.443 1.00 91.38 91 HIS A C 1
ATOM 742 O O . HIS A 1 91 ? 12.462 9.424 1.088 1.00 91.38 91 HIS A O 1
ATOM 748 N N . GLU A 1 92 ? 13.567 8.091 2.523 1.00 90.25 92 GLU A N 1
ATOM 749 C CA . GLU A 1 92 ? 14.013 9.171 3.418 1.00 90.25 92 GLU A CA 1
ATOM 750 C C . GLU A 1 92 ? 15.243 9.922 2.890 1.00 90.25 92 GLU A C 1
ATOM 752 O O . GLU A 1 92 ? 15.359 11.131 3.084 1.00 90.25 92 GLU A O 1
ATOM 757 N N . ASP A 1 93 ? 16.157 9.225 2.210 1.00 89.19 93 ASP A N 1
ATOM 758 C CA . ASP A 1 93 ? 17.419 9.791 1.714 1.00 89.19 93 ASP A CA 1
ATOM 759 C C . ASP A 1 93 ? 17.334 10.293 0.262 1.00 89.19 93 ASP A C 1
ATOM 761 O O . ASP A 1 93 ? 18.283 10.882 -0.259 1.00 89.19 93 ASP A O 1
ATOM 765 N N . GLY A 1 94 ? 16.184 10.090 -0.389 1.00 83.88 94 GLY A N 1
ATOM 766 C CA . GLY A 1 94 ? 15.934 10.518 -1.761 1.00 83.88 94 GLY A CA 1
ATOM 767 C C . GLY A 1 94 ? 16.685 9.704 -2.816 1.00 83.88 94 GLY A C 1
ATOM 768 O O . GLY A 1 94 ? 16.725 10.127 -3.970 1.00 83.88 94 GLY A O 1
ATOM 769 N N . SER A 1 95 ? 17.255 8.551 -2.454 1.00 91.94 95 SER A N 1
ATOM 770 C CA . SER A 1 95 ? 18.025 7.685 -3.356 1.00 91.94 95 SER A CA 1
ATOM 771 C C . SER A 1 95 ? 17.183 6.613 -4.067 1.00 91.94 95 SER A C 1
ATOM 773 O O . SER A 1 95 ? 17.729 5.696 -4.686 1.00 91.94 95 SER A O 1
ATOM 775 N N . MET A 1 96 ? 15.849 6.726 -4.014 1.00 94.06 96 MET A N 1
ATOM 776 C CA . MET A 1 96 ? 14.932 5.846 -4.746 1.00 94.06 96 MET A CA 1
ATOM 777 C C . MET A 1 96 ? 15.234 5.833 -6.245 1.00 94.06 96 MET A C 1
ATOM 779 O O . MET A 1 96 ? 15.568 6.852 -6.855 1.00 94.06 96 MET A O 1
ATOM 783 N N . ARG A 1 97 ? 15.057 4.667 -6.870 1.00 95.50 97 ARG A N 1
ATOM 784 C CA . ARG A 1 97 ? 15.203 4.541 -8.321 1.00 95.50 97 ARG A CA 1
ATOM 785 C C . ARG A 1 97 ? 14.131 5.375 -9.035 1.00 95.50 97 ARG A C 1
ATOM 787 O O . ARG A 1 97 ? 12.999 5.443 -8.541 1.00 95.50 97 ARG A O 1
ATOM 794 N N . PRO A 1 98 ? 14.423 5.933 -10.226 1.00 94.62 98 PRO A N 1
ATOM 795 C CA . PRO A 1 98 ? 13.472 6.755 -10.976 1.00 94.62 98 PRO A CA 1
ATOM 796 C C . PRO A 1 98 ? 12.105 6.091 -11.195 1.00 94.62 98 PRO A C 1
ATOM 798 O O . PRO A 1 98 ? 11.070 6.747 -11.123 1.00 94.62 98 PRO A O 1
ATOM 801 N N . GLU A 1 99 ? 12.071 4.779 -11.421 1.00 93.81 99 GLU A N 1
ATOM 802 C CA . GLU A 1 99 ? 10.828 4.036 -11.632 1.00 93.81 99 GLU A CA 1
ATOM 803 C C . GLU A 1 99 ? 9.980 3.939 -10.357 1.00 93.81 99 GLU A C 1
ATOM 805 O O . GLU A 1 99 ? 8.751 3.970 -10.426 1.00 93.81 99 GLU A O 1
ATOM 810 N N . THR A 1 100 ? 10.620 3.835 -9.191 1.00 95.12 100 THR A N 1
ATOM 811 C CA . THR A 1 100 ? 9.932 3.856 -7.892 1.00 95.12 100 THR A CA 1
ATOM 812 C C . THR A 1 100 ? 9.401 5.256 -7.600 1.00 95.12 100 THR A C 1
ATOM 814 O O . THR A 1 100 ? 8.265 5.397 -7.148 1.00 95.12 100 THR A O 1
ATOM 817 N N . ASP A 1 101 ? 10.177 6.288 -7.936 1.00 92.88 101 ASP A N 1
ATOM 818 C CA . ASP A 1 101 ? 9.766 7.688 -7.832 1.00 92.88 101 ASP A CA 1
ATOM 819 C C . ASP A 1 101 ? 8.491 7.965 -8.633 1.00 92.88 101 ASP A C 1
ATOM 821 O O . ASP A 1 101 ? 7.544 8.541 -8.100 1.00 92.88 101 ASP A O 1
ATOM 825 N N . VAL A 1 102 ? 8.404 7.472 -9.873 1.00 93.06 102 VAL A N 1
ATOM 826 C CA . VAL A 1 102 ? 7.178 7.575 -10.682 1.00 93.06 102 VAL A CA 1
ATOM 827 C C . VAL A 1 102 ? 5.984 6.939 -9.966 1.00 93.06 102 VAL A C 1
ATOM 829 O O . VAL A 1 102 ? 4.883 7.479 -10.003 1.00 93.06 102 VAL A O 1
ATOM 832 N N . ILE A 1 103 ? 6.162 5.815 -9.277 1.00 91.69 103 ILE A N 1
ATOM 833 C CA . ILE A 1 103 ? 5.045 5.141 -8.604 1.00 91.69 103 ILE A CA 1
ATOM 834 C C . ILE A 1 103 ? 4.600 5.910 -7.353 1.00 91.69 103 ILE A C 1
ATOM 836 O O . ILE A 1 103 ? 3.400 6.037 -7.121 1.00 91.69 103 ILE A O 1
ATOM 840 N N . PHE A 1 104 ? 5.538 6.428 -6.558 1.00 91.69 104 PHE A N 1
ATOM 841 C CA . PHE A 1 104 ? 5.252 6.994 -5.233 1.00 91.69 104 PHE A CA 1
ATOM 842 C C . PHE A 1 104 ? 5.130 8.527 -5.186 1.00 91.69 104 PHE A C 1
ATOM 844 O O . PHE A 1 104 ? 4.638 9.052 -4.185 1.00 91.69 104 PHE A O 1
ATOM 851 N N . LYS A 1 105 ? 5.539 9.249 -6.240 1.00 88.06 105 LYS A N 1
ATOM 852 C CA . LYS A 1 105 ? 5.489 10.724 -6.314 1.00 88.06 105 LYS A CA 1
ATOM 853 C C . LYS A 1 105 ? 4.497 11.287 -7.346 1.00 88.06 105 LYS A C 1
ATOM 855 O O . LYS A 1 105 ? 4.361 12.501 -7.427 1.00 88.06 105 LYS A O 1
ATOM 860 N N . SER A 1 106 ? 3.792 10.458 -8.124 1.00 75.69 106 SER A N 1
ATOM 861 C CA . SER A 1 106 ? 2.884 10.932 -9.195 1.00 75.69 106 SER A CA 1
ATOM 862 C C . SER A 1 106 ? 1.495 11.422 -8.737 1.00 75.69 106 SER A C 1
ATOM 864 O O . SER A 1 106 ? 0.561 11.388 -9.539 1.00 75.69 106 SER A O 1
ATOM 866 N N . TYR A 1 107 ? 1.321 11.855 -7.484 1.00 61.25 107 TYR A N 1
ATOM 867 C CA . TYR A 1 107 ? 0.001 12.149 -6.902 1.00 61.25 107 TYR A CA 1
ATOM 868 C C . TYR A 1 107 ? -0.030 13.440 -6.091 1.00 61.25 107 TYR A C 1
ATOM 870 O O . TYR A 1 107 ? 0.968 13.713 -5.388 1.00 61.25 107 TYR A O 1
#

Foldseek 3Di:
DVVVVVVVVVVVVVVVVVVVPPPPPPQDQAAADAPPPPCPVVRVVRLVVVCVVVCVVQVDPQSSVVSSLVSYDHPVNVVCVVLVVQCVVCVVVVPRDPVSCCVRVVD

Nearest PDB structures (foldseek):
  7w5b-assembly1_J  TM=3.115E-01  e=6.890E+00  Homo sapiens
  7w5a-assembly1_J  TM=3.115E-01  e=8.325E+00  Homo sapiens
  6k9g-assembly1_C  TM=2.689E-01  e=8.867E+00  Homo sapiens
  6s4t-assembly1_A  TM=2.600E-01  e=8.325E+00  Homo sapiens